Protein AF-A0A673FKN1-F1 (afdb_monomer_lite)

Secondary structure (DSSP, 8-state):
--HHHHHHHHHHHHHHHHHHHHHHHHHHT--EEEPTTT--EEETT-EEEETTEEEEEEETTEEEE-TT--

Foldseek 3Di:
DVVVVVVVVVVVVVVVVVVVVVVVVCVVPQQWEQDPVPRDTHTAQDKDDDDPANIWHRHPNDIDGDPVPD

Radius of gyration: 21.07 Å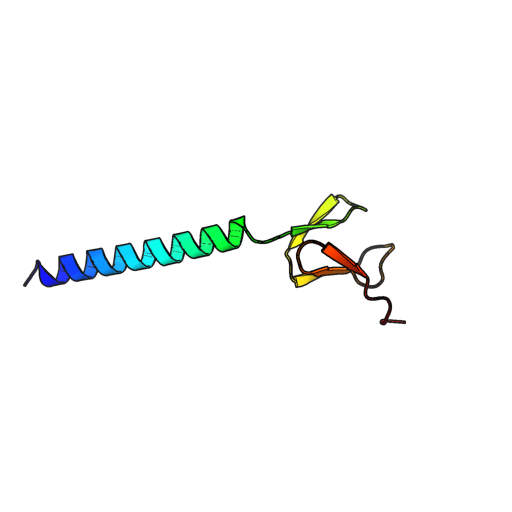; chains: 1; bounding box: 57×30×45 Å

pLDDT: mean 76.88, std 12.07, range [49.06, 94.25]

Organism: NCBI:txid307959

Sequence (70 aa):
MVILNDVVLIFCLACFLCMLYFLLILLLWAKHCVDGYDNSKHPMGSTWTKGRCIRCICSLGQMDFNRNDI

Structure (mmCIF, N/CA/C/O backbone):
data_AF-A0A673FKN1-F1
#
_entry.id   AF-A0A673FKN1-F1
#
loop_
_atom_site.group_PDB
_atom_site.id
_atom_site.type_symbol
_atom_site.label_atom_id
_atom_site.label_alt_id
_atom_site.label_comp_id
_atom_site.label_asym_id
_atom_site.label_entity_id
_atom_site.label_seq_id
_atom_site.pdbx_PDB_ins_code
_atom_site.Cartn_x
_atom_site.Cartn_y
_atom_site.Cartn_z
_atom_site.occupancy
_atom_site.B_iso_or_equiv
_atom_site.auth_seq_id
_atom_site.auth_comp_id
_atom_site.auth_asym_id
_atom_site.auth_atom_id
_atom_site.pdbx_PDB_model_num
ATOM 1 N N . MET A 1 1 ? 31.061 -18.849 -21.540 1.00 56.94 1 MET A N 1
ATOM 2 C CA . MET A 1 1 ? 29.651 -18.834 -21.091 1.00 56.94 1 MET A CA 1
ATOM 3 C C . MET A 1 1 ? 29.555 -18.081 -19.759 1.00 56.94 1 MET A C 1
ATOM 5 O O . MET A 1 1 ? 29.230 -18.665 -18.741 1.00 56.94 1 MET A O 1
ATOM 9 N N . VAL A 1 2 ? 29.932 -16.797 -19.758 1.00 61.72 2 VAL A N 1
ATOM 10 C CA . VAL A 1 2 ? 30.000 -15.943 -18.547 1.00 61.72 2 VAL A CA 1
ATOM 11 C C . VAL A 1 2 ? 29.015 -14.782 -18.713 1.00 61.72 2 VAL A C 1
ATOM 13 O O . VAL A 1 2 ? 28.090 -14.646 -17.927 1.00 61.72 2 VAL A O 1
ATOM 16 N N . ILE A 1 3 ? 29.058 -14.141 -19.885 1.00 64.00 3 ILE A N 1
ATOM 17 C CA . ILE A 1 3 ? 28.164 -13.051 -20.311 1.00 64.00 3 ILE A CA 1
ATOM 18 C C . ILE A 1 3 ? 26.667 -13.398 -20.179 1.00 64.00 3 ILE A C 1
ATOM 20 O O . ILE A 1 3 ? 25.877 -12.552 -19.779 1.00 64.00 3 ILE A O 1
ATOM 24 N N . LEU A 1 4 ? 26.256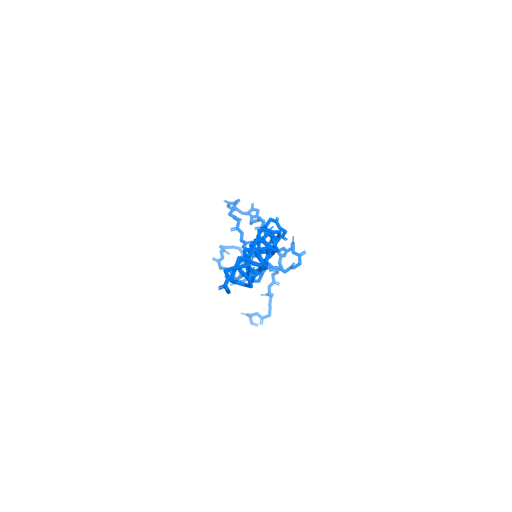 -14.639 -20.482 1.00 70.12 4 LEU A N 1
ATOM 25 C CA . LEU A 1 4 ? 24.850 -15.050 -20.341 1.00 70.12 4 LEU A CA 1
ATOM 26 C C . LEU A 1 4 ? 24.398 -15.033 -18.871 1.00 70.12 4 LEU A C 1
ATOM 28 O O . LEU A 1 4 ? 23.287 -14.603 -18.586 1.00 70.12 4 LEU A O 1
ATOM 32 N N . ASN A 1 5 ? 25.266 -15.449 -17.945 1.00 77.69 5 ASN A N 1
ATOM 33 C CA . ASN A 1 5 ? 24.962 -15.436 -16.514 1.00 77.69 5 ASN A CA 1
ATOM 34 C C . ASN A 1 5 ? 24.935 -14.006 -15.963 1.00 77.69 5 ASN A C 1
ATOM 36 O O . ASN A 1 5 ? 24.0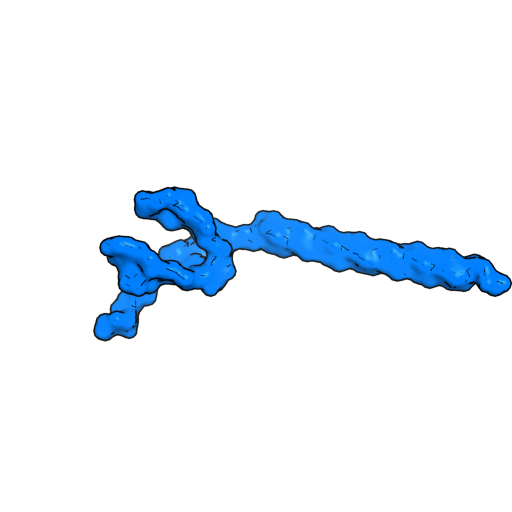58 -13.692 -15.165 1.00 77.69 5 ASN A O 1
ATOM 40 N N . ASP A 1 6 ? 25.827 -13.130 -16.430 1.00 83.94 6 ASP A N 1
ATOM 41 C CA . ASP A 1 6 ? 25.849 -11.723 -16.013 1.00 83.94 6 ASP A CA 1
ATOM 42 C C . ASP A 1 6 ? 24.599 -10.968 -16.486 1.00 83.94 6 ASP A C 1
ATOM 44 O O . ASP A 1 6 ? 23.977 -10.241 -15.714 1.00 83.94 6 ASP A O 1
ATOM 48 N N . VAL A 1 7 ? 24.171 -11.184 -17.735 1.00 88.75 7 VAL A N 1
ATOM 49 C CA . VAL A 1 7 ? 22.946 -10.573 -18.280 1.00 88.75 7 VAL A CA 1
ATOM 50 C C . VAL A 1 7 ? 21.705 -11.059 -17.527 1.00 88.75 7 VAL A C 1
ATOM 52 O O . VAL A 1 7 ? 20.837 -10.253 -17.190 1.00 88.75 7 VAL A O 1
ATOM 55 N N . VAL A 1 8 ? 21.633 -12.357 -17.213 1.00 90.56 8 VAL A N 1
ATOM 56 C CA . VAL A 1 8 ? 20.539 -12.925 -16.410 1.00 90.56 8 VAL A CA 1
ATOM 57 C C . VAL A 1 8 ? 20.536 -12.335 -14.999 1.00 90.56 8 VAL A C 1
ATOM 59 O O . VAL A 1 8 ? 19.479 -11.946 -14.505 1.00 90.56 8 VAL A O 1
ATOM 62 N N . LEU A 1 9 ? 21.704 -12.194 -14.367 1.00 89.12 9 LEU A N 1
ATOM 63 C CA . LEU A 1 9 ? 21.823 -11.622 -13.027 1.00 89.12 9 LEU A CA 1
ATOM 64 C C . LEU A 1 9 ? 21.368 -10.156 -12.989 1.00 89.12 9 LEU A C 1
ATOM 66 O O . LEU A 1 9 ? 20.598 -9.775 -12.108 1.00 89.12 9 LEU A O 1
ATOM 70 N N . ILE A 1 10 ? 21.797 -9.348 -13.962 1.00 92.62 10 ILE A N 1
ATOM 71 C CA . ILE A 1 10 ? 21.402 -7.937 -14.081 1.00 92.62 10 ILE A CA 1
ATOM 72 C C . ILE A 1 10 ? 19.887 -7.819 -14.273 1.00 92.62 10 ILE A C 1
ATOM 74 O O . ILE A 1 10 ? 19.246 -7.000 -13.613 1.00 92.62 10 ILE A O 1
ATOM 78 N N . PHE A 1 11 ? 19.304 -8.659 -15.132 1.00 92.62 11 PHE A N 1
ATOM 79 C CA . PHE A 1 11 ? 17.860 -8.683 -15.345 1.00 92.62 11 PHE A CA 1
ATOM 80 C C . PHE A 1 11 ? 17.103 -9.045 -14.061 1.00 92.62 11 PHE A C 1
ATOM 82 O O . PHE A 1 11 ? 16.168 -8.343 -13.677 1.00 92.62 11 PHE A O 1
ATOM 89 N N . CYS A 1 12 ? 17.545 -10.082 -13.343 1.00 93.62 12 CYS A N 1
ATOM 90 C CA . CYS A 1 12 ? 16.950 -10.462 -12.065 1.00 93.62 12 CYS A CA 1
ATOM 91 C C . CYS A 1 12 ? 17.016 -9.322 -11.041 1.00 93.62 12 CYS A C 1
ATOM 93 O O . CYS A 1 12 ? 16.000 -9.004 -10.425 1.00 93.62 12 CYS A O 1
ATOM 95 N N . LEU A 1 13 ? 18.175 -8.677 -10.880 1.00 93.62 13 LEU A N 1
ATOM 96 C CA . LEU A 1 13 ? 18.339 -7.550 -9.956 1.00 93.62 13 LEU A CA 1
ATOM 97 C C . LEU A 1 13 ? 17.416 -6.380 -10.316 1.00 93.62 13 LEU A C 1
ATOM 99 O O . LEU A 1 13 ? 16.764 -5.828 -9.431 1.00 93.62 13 LEU A O 1
ATOM 103 N N . ALA A 1 14 ? 17.298 -6.042 -11.603 1.00 94.25 14 ALA A N 1
ATOM 104 C CA . ALA A 1 14 ? 16.378 -5.006 -12.065 1.00 94.25 14 ALA A CA 1
ATOM 105 C C . ALA A 1 14 ? 14.915 -5.349 -11.730 1.00 94.25 14 ALA A C 1
ATOM 107 O O . ALA A 1 14 ? 14.194 -4.507 -11.194 1.00 94.25 14 ALA A O 1
ATOM 108 N N . CYS A 1 15 ? 14.488 -6.597 -11.956 1.00 93.12 15 CYS A N 1
ATOM 109 C CA . CYS A 1 15 ? 13.151 -7.057 -11.576 1.00 93.12 15 CYS A CA 1
ATOM 110 C C . CYS A 1 15 ? 12.911 -6.965 -10.062 1.00 93.12 15 CYS A C 1
ATOM 112 O O . CYS A 1 15 ? 11.856 -6.489 -9.639 1.00 93.12 15 CYS A O 1
ATOM 114 N N . PHE A 1 16 ? 13.884 -7.373 -9.241 1.00 94.12 16 PHE A N 1
ATOM 115 C CA . PHE A 1 16 ? 13.794 -7.255 -7.784 1.00 94.12 16 PHE A CA 1
ATOM 116 C C . PHE A 1 16 ? 13.663 -5.798 -7.333 1.00 94.12 16 PHE A C 1
ATOM 118 O O . PHE A 1 16 ? 12.802 -5.498 -6.504 1.00 94.12 16 PHE A O 1
ATOM 125 N N . LEU A 1 17 ? 14.456 -4.882 -7.902 1.00 93.88 17 LEU A N 1
ATOM 126 C CA . LEU A 1 17 ? 14.339 -3.453 -7.603 1.00 93.88 17 LEU A CA 1
ATOM 127 C C . LEU A 1 17 ? 12.967 -2.892 -7.998 1.00 93.88 17 LEU A C 1
ATOM 129 O O . LEU A 1 17 ? 12.384 -2.137 -7.222 1.00 93.8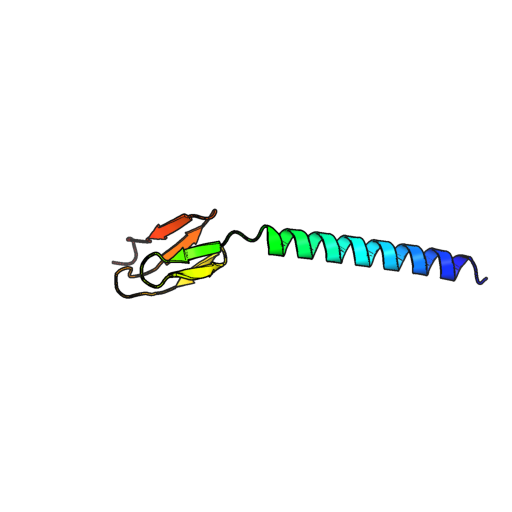8 17 LEU A O 1
ATOM 133 N N . CYS A 1 18 ? 12.424 -3.274 -9.158 1.00 93.88 18 CYS A N 1
ATOM 134 C CA . CYS A 1 18 ? 11.084 -2.851 -9.572 1.00 93.88 18 CYS A CA 1
ATOM 135 C C . CYS A 1 18 ? 10.003 -3.312 -8.586 1.00 93.88 18 CYS A C 1
ATOM 137 O O . CYS A 1 18 ? 9.159 -2.510 -8.185 1.00 93.88 18 CYS A O 1
ATOM 139 N N . MET A 1 19 ? 10.045 -4.577 -8.160 1.00 91.00 19 MET A N 1
ATOM 140 C CA . MET A 1 19 ? 9.095 -5.112 -7.179 1.00 91.00 19 MET A CA 1
ATOM 141 C C . MET A 1 19 ? 9.220 -4.410 -5.823 1.00 91.00 19 MET A C 1
ATOM 143 O O . MET A 1 19 ? 8.210 -4.059 -5.211 1.00 91.00 19 MET A O 1
ATOM 147 N N . LEU A 1 20 ? 10.451 -4.152 -5.373 1.00 92.94 20 LEU A N 1
ATOM 148 C CA . LEU A 1 20 ? 10.709 -3.439 -4.124 1.00 92.94 20 LEU A CA 1
ATOM 149 C C . LEU A 1 20 ? 10.173 -2.002 -4.171 1.00 92.94 20 LEU A C 1
ATOM 151 O O . LEU A 1 20 ? 9.529 -1.549 -3.226 1.00 92.94 20 LEU A O 1
ATOM 155 N N . TYR A 1 21 ? 10.400 -1.298 -5.280 1.00 92.38 21 TYR A N 1
ATOM 156 C CA . TYR A 1 21 ? 9.916 0.066 -5.475 1.00 92.38 21 TYR A CA 1
ATOM 157 C C . TYR A 1 21 ? 8.384 0.129 -5.505 1.00 92.38 21 TYR A C 1
ATOM 159 O O . TYR A 1 21 ? 7.786 0.996 -4.870 1.00 92.38 21 TYR A O 1
ATOM 167 N N . PHE A 1 22 ? 7.736 -0.828 -6.172 1.00 89.50 22 PHE A N 1
ATOM 168 C CA . PHE A 1 22 ? 6.279 -0.931 -6.186 1.00 89.50 22 PHE A CA 1
ATOM 169 C C . PHE A 1 22 ? 5.702 -1.174 -4.784 1.00 89.50 22 PHE A C 1
ATOM 171 O O . PHE A 1 22 ? 4.747 -0.508 -4.387 1.00 89.50 22 PHE A O 1
ATOM 178 N N . LEU A 1 23 ? 6.314 -2.063 -3.996 1.00 86.12 23 LEU A N 1
ATOM 179 C CA . LEU A 1 23 ? 5.912 -2.299 -2.608 1.00 86.12 23 LEU A CA 1
ATOM 180 C C . LEU A 1 23 ? 6.090 -1.044 -1.740 1.00 86.12 23 LEU A C 1
ATOM 182 O O . LEU A 1 23 ? 5.216 -0.721 -0.937 1.00 86.12 23 LEU A O 1
ATOM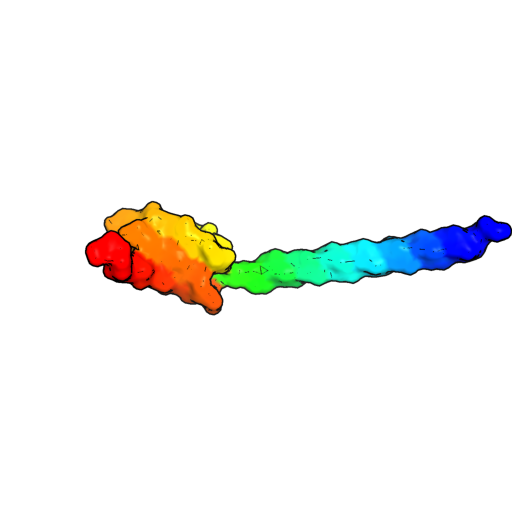 186 N N . LEU A 1 24 ? 7.193 -0.313 -1.922 1.00 85.50 24 LEU A N 1
ATOM 187 C CA . LEU A 1 24 ? 7.445 0.942 -1.216 1.00 85.50 24 LEU A CA 1
ATOM 188 C C . LEU A 1 24 ? 6.370 1.988 -1.538 1.00 85.50 24 LEU A C 1
ATOM 190 O O . LEU A 1 24 ? 5.860 2.646 -0.634 1.00 85.50 24 LEU A O 1
ATOM 194 N N . ILE A 1 25 ? 5.992 2.112 -2.814 1.00 83.00 25 ILE A N 1
ATOM 195 C CA . ILE A 1 25 ? 4.887 2.973 -3.242 1.00 83.00 25 ILE A CA 1
ATOM 196 C C . ILE A 1 25 ? 3.592 2.526 -2.567 1.00 83.00 25 ILE A C 1
ATOM 198 O O . ILE A 1 25 ? 2.912 3.356 -1.977 1.00 83.00 25 ILE A O 1
ATOM 202 N N . LEU A 1 26 ? 3.259 1.235 -2.578 1.00 78.38 26 LEU A N 1
ATOM 203 C CA . LEU A 1 26 ? 2.055 0.740 -1.905 1.00 78.38 26 LEU A CA 1
ATOM 204 C C . LEU A 1 26 ? 2.033 1.081 -0.409 1.00 78.38 26 LEU A C 1
ATOM 206 O O . LEU A 1 26 ? 0.982 1.442 0.107 1.00 78.38 26 LEU A O 1
ATOM 210 N N . LEU A 1 27 ? 3.179 1.017 0.272 1.00 73.06 27 LEU A N 1
ATOM 211 C CA . LEU A 1 27 ? 3.321 1.397 1.682 1.00 73.06 27 LEU A CA 1
ATOM 212 C C . LEU A 1 27 ? 3.170 2.908 1.908 1.00 73.06 27 LEU A C 1
ATOM 214 O O . LEU A 1 27 ? 2.489 3.317 2.843 1.00 73.06 27 LEU A O 1
ATOM 218 N N . LEU A 1 28 ? 3.770 3.740 1.054 1.00 74.81 28 LEU A N 1
ATOM 219 C CA . LEU A 1 28 ? 3.652 5.204 1.117 1.00 74.81 28 LEU A CA 1
ATOM 220 C C . LEU A 1 28 ? 2.225 5.679 0.825 1.00 74.81 28 LEU A C 1
ATOM 222 O O . LEU A 1 28 ? 1.736 6.619 1.446 1.00 74.81 28 LEU A O 1
ATOM 226 N N . TRP A 1 29 ? 1.558 5.013 -0.114 1.00 68.25 29 TRP A N 1
ATOM 227 C CA . TRP A 1 29 ? 0.184 5.295 -0.516 1.00 68.25 29 TRP A CA 1
ATOM 228 C C . TRP A 1 29 ? -0.852 4.541 0.313 1.00 68.25 29 TRP A C 1
ATOM 230 O O . TRP A 1 29 ? -2.051 4.734 0.094 1.00 68.25 29 TRP A O 1
ATOM 240 N N . ALA A 1 30 ? -0.423 3.703 1.264 1.00 68.12 30 ALA A N 1
ATOM 241 C CA . ALA A 1 30 ? -1.318 3.029 2.186 1.00 68.12 30 ALA A CA 1
ATOM 242 C C . ALA A 1 30 ? -2.044 4.097 3.001 1.00 68.12 30 ALA A C 1
ATOM 244 O O . ALA A 1 30 ? -1.506 4.653 3.960 1.00 68.12 30 ALA A O 1
ATOM 245 N N . LYS A 1 31 ? -3.273 4.414 2.590 1.00 75.06 31 LYS A N 1
ATOM 246 C CA . LYS A 1 31 ? -4.107 5.385 3.287 1.00 75.06 31 LYS A CA 1
ATOM 247 C C . LYS A 1 31 ? -4.317 4.891 4.715 1.00 75.06 31 LYS A C 1
ATOM 249 O O . LYS A 1 31 ? -4.579 3.714 4.955 1.00 75.06 31 LYS A O 1
ATOM 254 N N . HIS A 1 32 ? -4.171 5.795 5.663 1.00 78.88 32 HIS A N 1
ATOM 255 C CA . HIS A 1 32 ? -4.402 5.532 7.073 1.00 78.88 32 HIS A CA 1
ATOM 256 C C . HIS A 1 32 ? -5.494 6.476 7.554 1.00 78.88 32 HIS A C 1
ATOM 258 O O . HIS A 1 32 ? -5.511 7.652 7.191 1.00 78.88 32 HIS A O 1
ATOM 264 N N . CYS A 1 33 ? -6.409 5.953 8.360 1.00 77.75 33 CYS A N 1
ATOM 265 C CA . CYS A 1 33 ? -7.386 6.763 9.064 1.00 77.75 33 CYS A CA 1
ATOM 266 C C . CYS A 1 33 ? -6.786 7.164 10.405 1.00 77.75 33 CYS A C 1
ATOM 268 O O . CYS A 1 33 ? -6.151 6.349 11.076 1.00 77.75 33 CYS A O 1
ATOM 270 N N . VAL A 1 34 ? -6.977 8.419 10.789 1.00 81.25 34 VAL A N 1
ATOM 271 C CA . VAL A 1 34 ? -6.627 8.889 12.128 1.00 81.25 34 VAL A CA 1
ATOM 272 C C . VAL A 1 34 ? -7.903 8.875 12.952 1.00 81.25 34 VAL A C 1
ATOM 274 O O . VAL A 1 34 ? -8.881 9.520 12.578 1.00 81.25 34 VAL A O 1
ATOM 277 N N . ASP A 1 35 ? -7.901 8.120 14.045 1.00 76.38 35 ASP A N 1
ATOM 278 C CA . ASP A 1 35 ? -8.992 8.145 15.011 1.00 76.38 35 ASP A CA 1
ATOM 279 C C . ASP A 1 35 ? -8.956 9.488 15.754 1.00 76.38 35 ASP A C 1
ATOM 281 O O . ASP A 1 35 ? -7.983 9.804 16.437 1.00 76.38 35 ASP A O 1
ATOM 285 N N . GLY A 1 36 ? -10.001 10.304 15.611 1.00 74.44 36 GLY A N 1
ATOM 286 C CA . GLY A 1 36 ? -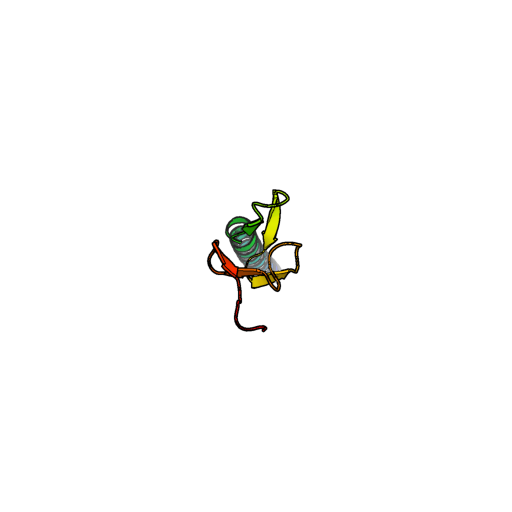10.078 11.621 16.250 1.00 74.44 36 GLY A CA 1
ATOM 287 C C . GLY A 1 36 ? -10.238 11.574 17.774 1.00 74.44 36 GLY A C 1
ATOM 288 O O . GLY A 1 36 ? -10.115 12.611 18.422 1.00 74.44 36 GLY A O 1
ATOM 289 N N . TYR A 1 37 ? -10.521 10.404 18.358 1.00 77.19 37 TYR A N 1
ATOM 290 C CA . TYR A 1 37 ? -10.674 10.254 19.805 1.00 77.19 37 TYR A CA 1
ATOM 291 C C . TYR A 1 37 ? -9.328 10.169 20.533 1.00 77.19 37 TYR A C 1
ATOM 293 O O . TYR A 1 37 ? -9.152 10.799 21.574 1.00 77.19 37 TYR A O 1
ATOM 301 N N . ASP A 1 38 ? -8.377 9.401 19.998 1.00 80.94 38 ASP A N 1
ATOM 302 C CA . ASP A 1 38 ? -7.075 9.169 20.637 1.00 80.94 38 ASP A CA 1
ATOM 303 C C . ASP A 1 38 ? -5.870 9.389 19.713 1.00 80.94 38 ASP A C 1
ATOM 305 O O . ASP A 1 38 ? -4.737 9.078 20.079 1.00 80.94 38 ASP A O 1
ATOM 309 N N . ASN A 1 39 ? -6.100 9.954 18.526 1.00 81.25 39 ASN A N 1
ATOM 310 C CA . ASN A 1 39 ? -5.092 10.236 17.503 1.00 81.25 39 ASN A CA 1
ATOM 311 C C . ASN A 1 39 ? -4.313 9.000 17.026 1.00 81.25 39 ASN A C 1
ATOM 313 O O . ASN A 1 39 ? -3.228 9.124 16.448 1.00 81.25 39 ASN A O 1
ATOM 317 N N . SER A 1 40 ? -4.853 7.799 17.239 1.00 83.06 40 SER A N 1
ATOM 318 C CA . SER A 1 40 ? -4.237 6.572 16.746 1.00 83.06 40 SER A CA 1
ATOM 319 C C . SER A 1 40 ? -4.396 6.440 15.229 1.00 83.06 40 SER A C 1
ATOM 321 O O . SER A 1 40 ? -5.402 6.831 14.637 1.00 83.06 40 SER A O 1
ATOM 323 N N . LYS A 1 41 ? -3.360 5.904 14.576 1.00 83.38 41 LYS A N 1
ATOM 324 C CA . LYS A 1 41 ? -3.346 5.674 13.129 1.00 83.38 41 LYS A CA 1
ATOM 325 C C . LYS A 1 41 ? -3.743 4.237 12.845 1.00 83.38 41 LYS A C 1
ATOM 327 O O . LYS A 1 41 ? -3.084 3.305 13.301 1.00 83.38 41 LYS A O 1
ATOM 332 N N . HIS A 1 42 ? -4.785 4.080 12.048 1.00 83.25 42 HIS A N 1
ATOM 333 C CA . HIS A 1 42 ? -5.334 2.796 11.661 1.00 83.25 42 HIS A CA 1
ATOM 334 C C . HIS A 1 42 ? -5.121 2.574 10.159 1.00 83.25 42 HIS A C 1
ATOM 336 O O . HIS A 1 42 ? -5.487 3.440 9.358 1.00 83.25 42 HIS A O 1
ATOM 342 N N . PRO A 1 43 ? -4.517 1.447 9.743 1.00 81.56 43 PRO A N 1
ATOM 343 C CA . PRO A 1 43 ? -4.336 1.154 8.328 1.00 81.56 43 PRO A CA 1
ATOM 344 C C . PRO A 1 43 ? -5.689 0.920 7.644 1.00 81.56 43 PRO A C 1
ATOM 346 O O . PRO A 1 43 ? -6.642 0.442 8.265 1.00 81.56 43 PRO A O 1
ATOM 349 N N . MET A 1 44 ? -5.786 1.243 6.355 1.00 80.44 44 MET A N 1
ATOM 350 C CA . MET A 1 44 ? -6.987 0.967 5.564 1.00 80.44 44 MET A CA 1
ATOM 351 C C . MET A 1 44 ? -7.339 -0.527 5.579 1.00 80.44 44 MET A C 1
ATOM 353 O O . MET A 1 44 ? -6.468 -1.388 5.494 1.00 80.44 44 MET A O 1
ATOM 357 N N . GLY A 1 45 ? -8.626 -0.826 5.734 1.00 77.75 45 GLY A N 1
ATOM 358 C CA . GLY A 1 45 ? -9.159 -2.174 5.923 1.00 77.75 45 GLY A CA 1
ATOM 359 C C . GLY A 1 45 ? -9.098 -2.687 7.363 1.00 77.75 45 GLY A C 1
ATOM 360 O O . GLY A 1 45 ? -9.681 -3.729 7.649 1.00 77.75 45 GLY A O 1
ATOM 361 N N . SER A 1 46 ? -8.438 -1.980 8.288 1.00 76.62 46 SER A N 1
ATOM 362 C CA . SER A 1 46 ? -8.462 -2.376 9.697 1.00 76.62 46 SER A CA 1
ATOM 363 C C . SER A 1 46 ? -9.785 -2.023 10.366 1.00 76.62 46 SER A C 1
ATOM 365 O O . SER A 1 46 ? -10.414 -1.002 10.068 1.00 76.62 46 SER A O 1
ATOM 367 N N . THR A 1 47 ? -10.178 -2.884 11.302 1.00 81.94 47 THR A N 1
ATOM 368 C CA . THR A 1 47 ? -11.332 -2.681 12.172 1.00 81.94 47 THR A CA 1
ATOM 369 C C . THR A 1 47 ? -10.896 -2.657 13.623 1.00 81.94 47 THR A C 1
ATOM 371 O O . THR A 1 47 ? -10.127 -3.523 14.042 1.00 81.94 47 THR A O 1
ATOM 374 N N . TRP A 1 48 ? -11.399 -1.699 14.393 1.00 77.44 48 TRP A N 1
ATOM 375 C CA . TRP A 1 48 ? -11.089 -1.572 15.815 1.00 77.44 48 TRP A CA 1
ATOM 376 C C . TRP A 1 48 ? -12.312 -1.150 16.623 1.00 77.44 48 TRP A C 1
ATOM 378 O O . TRP A 1 48 ? -13.313 -0.676 16.083 1.00 77.44 48 TRP A O 1
ATOM 388 N N . THR A 1 49 ? -12.210 -1.328 17.935 1.00 74.50 49 THR A N 1
ATOM 389 C CA . THR A 1 49 ? -13.287 -1.099 18.900 1.00 74.50 49 THR A CA 1
ATOM 390 C C . THR A 1 49 ? -12.803 -0.069 19.915 1.00 74.50 49 THR A C 1
ATOM 392 O O . THR A 1 49 ? -11.825 -0.332 20.615 1.00 74.50 49 THR A O 1
ATOM 395 N N . LYS A 1 50 ? -13.439 1.108 20.005 1.00 67.00 50 LYS A N 1
ATOM 396 C CA . LYS A 1 50 ? -13.094 2.150 20.998 1.00 67.00 50 LYS A CA 1
ATOM 397 C C . LYS A 1 50 ? -14.319 2.918 21.479 1.00 67.00 50 LYS A C 1
ATOM 399 O O . LYS A 1 50 ? -15.308 3.026 20.771 1.00 67.00 50 LYS A O 1
ATOM 404 N N . GLY A 1 51 ? -14.216 3.484 22.682 1.00 59.72 51 GLY A N 1
ATOM 405 C CA . GLY A 1 51 ? -15.309 3.787 23.621 1.00 59.72 51 GLY A CA 1
ATOM 406 C C . GLY A 1 51 ? -16.549 4.579 23.170 1.00 59.72 51 GLY A C 1
ATOM 407 O O . GLY A 1 51 ? -17.487 4.647 23.956 1.00 59.72 51 GLY A O 1
ATOM 408 N N . ARG A 1 52 ? -16.610 5.154 21.959 1.00 57.50 52 ARG A N 1
ATOM 409 C CA . ARG A 1 52 ? -17.847 5.748 21.390 1.00 57.50 52 ARG A CA 1
ATOM 410 C C . ARG A 1 52 ? -18.400 5.020 20.158 1.00 57.50 52 ARG A C 1
ATOM 412 O O . ARG A 1 52 ? -19.514 5.318 19.741 1.00 57.50 52 ARG A O 1
ATOM 419 N N . CYS A 1 53 ? -17.659 4.068 19.599 1.00 56.38 53 CYS A N 1
ATOM 420 C CA . CYS A 1 53 ? -18.028 3.301 18.418 1.00 56.38 53 CYS A CA 1
ATOM 421 C C . CYS A 1 53 ? -17.998 1.806 18.746 1.00 56.38 53 CYS A C 1
ATOM 423 O O . CYS A 1 53 ? -16.975 1.272 19.173 1.00 56.38 53 CYS A O 1
ATOM 425 N N . ILE A 1 54 ? -19.117 1.121 18.501 1.00 68.06 54 ILE A N 1
ATOM 426 C CA . ILE A 1 54 ? -19.241 -0.335 18.676 1.00 68.06 54 ILE A CA 1
ATOM 427 C C . ILE A 1 54 ? -18.267 -1.060 17.732 1.00 68.06 54 ILE A C 1
ATOM 429 O O . ILE A 1 54 ? -17.717 -2.091 18.103 1.00 68.06 54 ILE A O 1
ATOM 433 N N . ARG A 1 55 ? -17.997 -0.484 16.544 1.00 73.31 55 ARG A N 1
ATOM 434 C CA . ARG A 1 55 ? -17.004 -0.958 15.570 1.00 73.31 55 ARG A CA 1
ATOM 435 C C . ARG A 1 55 ? -16.651 0.137 14.552 1.00 73.31 55 ARG A C 1
ATOM 437 O O . ARG A 1 55 ? -17.533 0.652 13.866 1.00 73.31 55 ARG A O 1
ATOM 444 N N . CYS A 1 56 ? -15.370 0.483 14.447 1.00 75.75 56 CYS A N 1
ATOM 445 C CA . CYS A 1 56 ? -14.841 1.412 13.443 1.00 75.75 56 CYS A CA 1
ATOM 446 C C . CYS A 1 56 ? -14.174 0.642 12.309 1.00 75.75 56 CYS A C 1
ATOM 448 O O . CYS A 1 56 ? -13.489 -0.350 12.567 1.00 75.75 56 CYS A O 1
ATOM 450 N N . ILE A 1 57 ? -14.327 1.122 11.076 1.00 81.81 57 ILE A N 1
ATOM 451 C CA . ILE A 1 57 ? -13.661 0.571 9.892 1.00 81.81 57 ILE A CA 1
ATOM 452 C C . ILE A 1 57 ? -12.952 1.710 9.161 1.00 81.81 57 ILE A C 1
ATOM 454 O O . ILE A 1 57 ? -13.564 2.732 8.865 1.00 81.81 57 ILE A O 1
ATOM 458 N N . CYS A 1 58 ? -11.669 1.549 8.841 1.00 80.81 58 CYS A N 1
ATOM 459 C CA . CYS A 1 58 ? -10.981 2.491 7.959 1.00 80.81 58 CYS A CA 1
ATOM 460 C C . CYS A 1 58 ? -11.195 2.076 6.497 1.00 80.81 58 CYS A C 1
ATOM 462 O O . CYS A 1 58 ? -10.571 1.120 6.039 1.00 80.81 58 CYS A O 1
ATOM 464 N N . SER A 1 59 ? -12.051 2.776 5.749 1.00 76.38 59 SER A N 1
ATOM 465 C CA . SER A 1 59 ? -12.327 2.490 4.334 1.00 76.38 59 SER A CA 1
ATOM 466 C C . SER A 1 59 ? -12.076 3.718 3.462 1.00 76.38 59 SER A C 1
ATOM 468 O O . SER A 1 59 ? -12.500 4.820 3.782 1.00 76.38 59 SER A O 1
ATOM 470 N N . LEU A 1 60 ? -11.347 3.549 2.355 1.00 69.75 60 LEU A N 1
ATOM 471 C CA . LEU A 1 60 ? -11.025 4.606 1.376 1.00 69.75 60 LEU A CA 1
ATOM 472 C C . LEU A 1 60 ? -10.385 5.887 1.965 1.00 69.75 60 LEU A C 1
ATOM 474 O O . LEU A 1 60 ? -10.389 6.938 1.324 1.00 69.75 60 LEU A O 1
ATOM 478 N N . GLY A 1 61 ? -9.760 5.794 3.145 1.00 63.47 61 GLY A N 1
ATOM 479 C CA . GLY A 1 61 ? -9.182 6.936 3.867 1.00 63.47 61 GLY A CA 1
ATOM 480 C C . GLY A 1 61 ? -10.185 7.712 4.726 1.00 63.47 61 GLY A C 1
ATOM 481 O O . GLY A 1 61 ? -9.857 8.791 5.210 1.00 63.47 61 GLY A O 1
ATOM 482 N N . GLN A 1 62 ? -11.388 7.173 4.920 1.00 65.44 62 GLN A N 1
ATOM 483 C CA . GLN A 1 62 ? -12.387 7.680 5.849 1.00 65.44 62 GLN A CA 1
ATOM 484 C C . GLN A 1 62 ? -12.690 6.632 6.918 1.00 65.44 62 GLN A C 1
ATOM 486 O O . GLN A 1 62 ? -12.649 5.423 6.686 1.00 65.44 62 GLN A O 1
ATOM 491 N N . MET A 1 63 ? -12.952 7.121 8.122 1.00 71.31 63 MET A N 1
ATOM 492 C CA . MET A 1 63 ? -13.378 6.296 9.239 1.00 71.31 63 MET A CA 1
ATOM 493 C C . MET A 1 63 ? -14.897 6.155 9.163 1.00 71.31 63 MET A C 1
ATOM 495 O O . MET A 1 63 ? -15.607 7.155 9.248 1.00 71.31 63 MET A O 1
ATOM 499 N N . ASP A 1 64 ? -15.375 4.928 8.979 1.00 71.69 64 ASP A N 1
ATOM 500 C CA . ASP A 1 64 ? -16.798 4.606 8.907 1.00 71.69 64 ASP A CA 1
ATOM 501 C C . ASP A 1 64 ? -17.251 3.884 10.184 1.00 71.69 64 ASP A C 1
ATOM 503 O O . ASP A 1 64 ? -16.482 3.146 10.816 1.00 71.69 64 ASP A O 1
ATOM 507 N N . PHE A 1 65 ? -18.502 4.118 10.574 1.00 70.62 65 PHE A N 1
ATOM 508 C CA . PHE A 1 65 ? -19.123 3.535 11.759 1.00 70.62 65 PHE A CA 1
ATOM 509 C C . PHE A 1 65 ? -20.185 2.523 11.326 1.00 70.62 65 PHE A C 1
ATOM 511 O O . PHE A 1 65 ? -21.251 2.882 10.830 1.00 70.62 65 PHE A O 1
ATOM 518 N N . ASN A 1 66 ? -19.933 1.232 11.554 1.00 59.97 66 ASN A N 1
ATOM 519 C CA . ASN A 1 66 ? -20.954 0.221 11.294 1.00 59.97 66 ASN A CA 1
ATOM 520 C C . ASN A 1 66 ? -21.982 0.235 12.438 1.00 59.97 66 ASN A C 1
ATOM 522 O O . ASN A 1 66 ? -21.754 -0.347 13.496 1.00 59.97 66 ASN A O 1
ATOM 526 N N . ARG A 1 67 ? -23.110 0.933 12.249 1.00 50.66 67 ARG A N 1
ATOM 527 C CA . ARG A 1 67 ? -24.223 0.994 13.222 1.00 50.66 67 ARG A CA 1
ATOM 528 C C . ARG A 1 67 ? -25.143 -0.244 13.165 1.00 50.66 67 ARG A C 1
ATOM 530 O O . ARG A 1 67 ? -26.097 -0.314 13.924 1.00 50.66 67 ARG A O 1
ATOM 537 N N . ASN A 1 68 ? -24.868 -1.219 12.298 1.00 50.69 68 ASN A N 1
ATOM 538 C CA . ASN A 1 68 ? -25.722 -2.400 12.107 1.00 50.69 68 ASN A CA 1
ATOM 539 C C . ASN A 1 68 ? -25.365 -3.593 13.017 1.00 50.69 68 ASN A C 1
ATOM 541 O O . ASN A 1 68 ? -25.851 -4.693 12.786 1.00 50.69 68 ASN A O 1
ATOM 545 N N . ASP A 1 69 ? -24.527 -3.382 14.036 1.00 51.56 69 ASP A N 1
ATOM 546 C CA . ASP A 1 69 ? -24.175 -4.390 15.047 1.00 51.56 69 ASP A CA 1
ATOM 547 C C . ASP A 1 69 ? -25.015 -4.221 16.349 1.00 51.56 69 ASP A C 1
ATOM 549 O O . ASP A 1 69 ? -24.534 -4.543 17.438 1.00 51.56 69 ASP A O 1
ATOM 553 N N . ILE A 1 70 ? -26.246 -3.683 16.248 1.00 49.06 70 ILE A N 1
ATOM 554 C CA . ILE A 1 70 ? -27.264 -3.621 17.326 1.00 49.06 70 ILE A CA 1
ATOM 555 C C . ILE A 1 70 ? -28.479 -4.450 16.916 1.00 49.06 70 ILE A C 1
ATOM 557 O O . ILE A 1 70 ? -28.980 -4.210 15.794 1.00 49.06 70 ILE A O 1
#